Protein AF-A0A427ATK9-F1 (afdb_monomer_lite)

Foldseek 3Di:
DDAAWDWDDWDADPPPRDIDTDIDHDPDCVVQVPDPDNDQDADDPPDDCPPPRNDVLVVLVVVLRNADAQGKDKDKDFPVSVVVSVVNCVVSVWAWDDWDDDPRIIITMIGRHPPDPDPPPPPD

pLDDT: mean 81.46, std 12.15, range [44.0, 95.12]

Structure (mmCIF, N/CA/C/O backbone):
data_AF-A0A427ATK9-F1
#
_entry.id   AF-A0A427ATK9-F1
#
loop_
_atom_site.group_PDB
_atom_site.id
_atom_site.type_symbol
_atom_site.label_atom_id
_atom_site.label_alt_id
_atom_site.label_comp_id
_atom_site.label_asym_id
_atom_site.label_entity_id
_atom_site.label_seq_id
_atom_site.pdbx_PDB_ins_code
_atom_site.Cartn_x
_atom_site.Cartn_y
_atom_site.Cartn_z
_atom_site.occupancy
_atom_site.B_iso_or_equiv
_atom_site.auth_seq_id
_atom_site.auth_comp_id
_atom_site.auth_asym_id
_atom_site.auth_atom_id
_atom_site.pdbx_PDB_model_num
ATOM 1 N N . MET A 1 1 ? 12.549 -10.064 1.767 1.00 54.78 1 MET A N 1
ATOM 2 C CA . MET A 1 1 ? 11.496 -9.475 0.915 1.00 54.78 1 MET A CA 1
ATOM 3 C C . MET A 1 1 ? 12.167 -8.966 -0.353 1.00 54.78 1 MET A C 1
ATOM 5 O O . MET A 1 1 ? 12.980 -8.064 -0.237 1.00 54.78 1 MET A O 1
ATOM 9 N N . SER A 1 2 ? 11.930 -9.553 -1.529 1.00 66.06 2 SER A N 1
ATOM 10 C CA . SER A 1 2 ? 12.421 -8.977 -2.793 1.00 66.06 2 SER A CA 1
ATOM 11 C C . SER A 1 2 ? 11.274 -8.281 -3.516 1.00 66.06 2 SER A C 1
ATOM 13 O O . SER A 1 2 ? 10.151 -8.786 -3.611 1.00 66.06 2 SER A O 1
ATOM 15 N N . MET A 1 3 ? 11.533 -7.064 -3.966 1.00 71.19 3 MET A N 1
ATOM 16 C CA . MET A 1 3 ? 10.553 -6.241 -4.658 1.00 71.19 3 MET A CA 1
ATOM 17 C C . MET A 1 3 ? 10.572 -6.589 -6.148 1.00 71.19 3 MET A C 1
ATOM 19 O O . MET A 1 3 ? 11.647 -6.654 -6.735 1.00 71.19 3 MET A O 1
ATOM 23 N N . CYS A 1 4 ? 9.405 -6.836 -6.748 1.00 81.12 4 CYS A N 1
ATOM 24 C CA . CYS A 1 4 ? 9.309 -7.111 -8.180 1.00 81.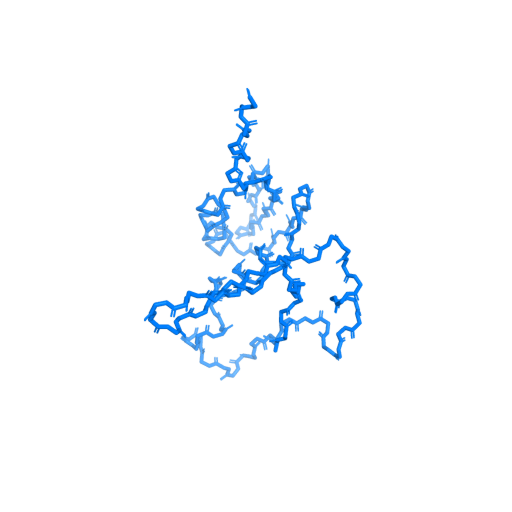12 4 CYS A CA 1
ATOM 25 C C . CYS A 1 4 ? 9.347 -5.792 -8.954 1.00 81.12 4 CYS A C 1
ATOM 27 O O . CYS A 1 4 ? 8.440 -4.966 -8.813 1.00 81.12 4 CYS A O 1
ATOM 29 N N . TRP A 1 5 ? 10.384 -5.616 -9.766 1.00 85.69 5 TRP A N 1
ATOM 30 C CA . TRP A 1 5 ? 10.602 -4.439 -10.597 1.00 85.69 5 TRP A CA 1
ATOM 31 C C . TRP A 1 5 ? 11.110 -4.854 -11.972 1.00 85.69 5 TRP A C 1
ATOM 33 O O . TRP A 1 5 ? 12.017 -5.676 -12.068 1.00 85.69 5 TRP A O 1
ATOM 43 N N . ASP A 1 6 ? 10.575 -4.221 -13.008 1.00 87.06 6 ASP A N 1
ATOM 44 C CA . ASP A 1 6 ? 11.121 -4.266 -14.356 1.00 87.06 6 ASP A CA 1
ATOM 45 C C . ASP A 1 6 ? 12.062 -3.075 -14.541 1.00 87.06 6 ASP A C 1
ATOM 47 O O . ASP A 1 6 ? 11.691 -1.928 -14.256 1.00 87.06 6 ASP A O 1
ATOM 51 N N . LEU A 1 7 ? 13.267 -3.324 -15.051 1.00 90.19 7 LEU A N 1
ATOM 52 C CA . LEU A 1 7 ? 14.152 -2.257 -15.504 1.00 90.19 7 LEU A CA 1
ATOM 53 C C . LEU A 1 7 ? 13.568 -1.633 -16.776 1.00 90.19 7 LEU A C 1
ATOM 55 O O . LEU A 1 7 ? 13.378 -2.313 -17.781 1.00 90.19 7 LEU A O 1
ATOM 59 N N . VAL A 1 8 ? 13.289 -0.334 -16.732 1.00 92.31 8 VAL A N 1
ATOM 60 C CA . VAL A 1 8 ? 12.744 0.424 -17.867 1.00 92.31 8 VAL A CA 1
ATOM 61 C C . VAL A 1 8 ? 13.866 1.014 -18.703 1.00 92.31 8 VAL A C 1
ATOM 63 O O . VAL A 1 8 ? 13.855 0.907 -19.924 1.00 92.31 8 VAL A O 1
ATOM 66 N N . ALA A 1 9 ? 14.822 1.668 -18.050 1.00 91.44 9 ALA A N 1
ATOM 67 C CA . ALA A 1 9 ? 15.933 2.317 -18.725 1.00 91.44 9 ALA A CA 1
ATOM 68 C C . ALA A 1 9 ? 17.090 2.544 -17.759 1.00 91.44 9 ALA A C 1
ATOM 70 O O . ALA A 1 9 ? 16.882 2.776 -16.570 1.00 91.44 9 ALA A O 1
ATOM 71 N N . VAL A 1 10 ? 18.303 2.571 -18.296 1.00 92.25 10 VAL A N 1
ATOM 72 C CA . VAL A 1 10 ? 19.476 3.112 -17.610 1.00 92.25 10 VAL A CA 1
ATOM 73 C C . VAL A 1 10 ? 19.966 4.289 -18.436 1.00 92.25 10 VAL A C 1
ATOM 75 O O . VAL A 1 10 ? 20.321 4.128 -19.602 1.00 92.25 10 VAL A O 1
ATOM 78 N N . LYS A 1 11 ? 19.954 5.486 -17.854 1.00 91.50 11 LYS A N 1
ATOM 79 C CA . LYS A 1 11 ? 20.506 6.693 -18.467 1.00 91.50 11 LYS A CA 1
ATOM 80 C C . LYS A 1 11 ? 21.830 7.007 -17.803 1.00 91.50 11 LYS A C 1
ATOM 82 O O . LYS A 1 11 ? 21.886 7.129 -16.586 1.00 91.50 11 LYS A O 1
ATOM 87 N N . LYS A 1 12 ? 22.885 7.144 -18.599 1.00 91.88 12 LYS A N 1
ATOM 88 C CA . LYS A 1 12 ? 24.212 7.523 -18.119 1.00 91.88 12 LYS A CA 1
ATOM 89 C C . LYS A 1 12 ? 24.557 8.909 -18.638 1.00 91.88 12 LYS A C 1
ATOM 91 O O . LYS A 1 12 ? 24.533 9.137 -19.847 1.00 91.88 12 LYS A O 1
ATOM 96 N N . ASP A 1 13 ? 24.868 9.809 -17.722 1.00 88.38 13 ASP A N 1
ATOM 97 C CA . ASP A 1 13 ? 25.422 11.115 -18.024 1.00 88.38 13 ASP A CA 1
ATOM 98 C C . ASP A 1 13 ? 26.905 10.953 -18.392 1.00 88.38 13 ASP A C 1
ATOM 100 O O . ASP A 1 13 ? 27.691 10.291 -17.705 1.00 88.38 13 ASP A O 1
ATOM 104 N N . LYS A 1 14 ? 27.270 11.507 -19.549 1.00 82.94 14 LYS A N 1
ATOM 105 C CA . LYS A 1 14 ? 28.610 11.392 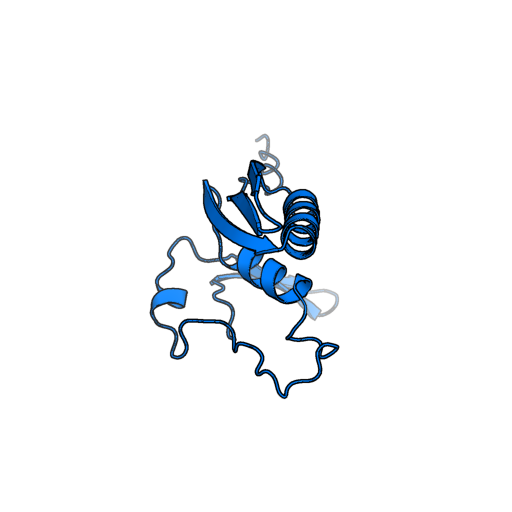-20.128 1.00 82.94 14 LYS A CA 1
ATOM 106 C C . LYS A 1 14 ? 29.599 12.385 -19.513 1.00 82.94 14 LYS A C 1
ATOM 108 O O . LYS A 1 14 ? 30.796 12.149 -19.635 1.00 82.94 14 LYS A O 1
ATOM 113 N N . LEU A 1 15 ? 29.130 13.464 -18.876 1.00 85.88 15 LEU A N 1
ATOM 114 C CA . LEU A 1 15 ? 30.000 14.519 -18.343 1.00 85.88 15 LEU A CA 1
ATOM 115 C C . LEU A 1 15 ? 30.545 14.196 -16.947 1.00 85.88 15 LEU A C 1
ATOM 117 O O . LEU A 1 15 ? 31.703 14.471 -16.657 1.00 85.88 15 LEU A O 1
ATOM 121 N N . ASN A 1 16 ? 29.717 13.615 -16.081 1.00 86.88 16 ASN A N 1
ATOM 122 C CA . ASN A 1 16 ? 30.038 13.373 -14.667 1.00 86.88 16 ASN A CA 1
ATOM 123 C C . ASN A 1 16 ? 30.049 11.877 -14.297 1.00 86.88 16 ASN A C 1
ATOM 125 O O . ASN A 1 16 ? 30.237 11.532 -13.134 1.00 86.88 16 ASN A O 1
ATOM 129 N N . SER A 1 17 ? 29.854 10.981 -15.274 1.00 82.44 17 SER A N 1
ATOM 130 C CA . SER A 1 17 ? 29.767 9.525 -15.080 1.00 82.44 17 SER A CA 1
ATOM 131 C C . SER A 1 17 ? 28.637 9.047 -14.156 1.00 82.44 17 SER A C 1
ATOM 133 O O . SER A 1 17 ? 28.637 7.881 -13.752 1.00 82.44 17 SER A O 1
ATOM 135 N N . VAL A 1 18 ? 27.648 9.893 -13.855 1.00 90.06 18 VAL A N 1
ATOM 136 C CA . VAL A 1 18 ? 26.470 9.521 -13.061 1.00 90.06 18 VAL A CA 1
ATOM 137 C C . VAL A 1 18 ? 25.505 8.701 -13.919 1.00 90.06 18 VAL A C 1
ATOM 139 O O . VAL A 1 18 ? 25.285 9.001 -15.090 1.00 90.06 18 VAL A O 1
ATOM 142 N N . ALA A 1 19 ? 24.904 7.653 -13.350 1.00 88.75 19 ALA A N 1
ATOM 143 C CA . ALA A 1 19 ? 23.876 6.858 -14.016 1.00 88.75 19 ALA A CA 1
ATOM 144 C C . ALA A 1 19 ? 22.592 6.796 -13.183 1.00 88.75 19 ALA A C 1
ATOM 146 O O . ALA A 1 19 ? 22.635 6.586 -11.974 1.00 88.75 19 ALA A O 1
ATOM 147 N N . ALA A 1 20 ? 21.450 6.939 -13.850 1.00 92.31 20 ALA A N 1
ATOM 148 C CA . ALA A 1 20 ? 20.121 6.759 -13.290 1.00 92.31 20 ALA A CA 1
ATOM 149 C C . ALA A 1 20 ? 19.472 5.513 -13.899 1.00 92.31 20 ALA A C 1
ATOM 151 O O . ALA A 1 20 ? 19.410 5.374 -15.122 1.00 92.31 20 ALA A O 1
ATOM 152 N N . ALA A 1 21 ? 18.965 4.620 -13.054 1.00 93.31 21 ALA A N 1
ATOM 153 C CA . ALA A 1 21 ? 18.158 3.483 -13.472 1.00 93.31 21 ALA A CA 1
ATOM 154 C C . ALA A 1 21 ? 16.691 3.743 -13.119 1.00 93.31 21 ALA A C 1
ATOM 156 O O . ALA A 1 21 ? 16.360 4.073 -11.981 1.00 93.31 21 ALA A O 1
ATOM 157 N N . PHE A 1 22 ? 15.817 3.596 -14.107 1.00 90.88 22 PHE A N 1
ATOM 158 C CA . PHE A 1 22 ? 14.379 3.752 -13.967 1.00 90.88 22 PHE A CA 1
ATOM 159 C C . PHE A 1 22 ? 13.754 2.372 -13.885 1.00 90.88 22 PHE A C 1
ATOM 161 O O . PHE A 1 22 ? 13.932 1.553 -14.786 1.00 90.88 22 PHE A O 1
ATOM 168 N N . TYR A 1 23 ? 13.000 2.132 -12.823 1.00 88.56 23 TYR A N 1
ATOM 169 C CA . TYR A 1 23 ? 12.293 0.881 -12.603 1.00 88.56 23 TYR A CA 1
ATOM 170 C C . TYR A 1 23 ? 10.793 1.131 -12.626 1.00 88.56 23 TYR A C 1
ATOM 172 O O . TYR A 1 23 ? 10.318 2.179 -12.185 1.00 88.56 23 TYR A O 1
ATOM 180 N N . ARG A 1 24 ? 10.034 0.155 -13.116 1.00 84.81 24 ARG A N 1
ATOM 181 C CA . ARG A 1 24 ? 8.575 0.148 -13.002 1.00 84.81 24 ARG A CA 1
ATOM 182 C C . ARG A 1 24 ? 8.119 -1.144 -12.364 1.00 84.81 24 ARG A C 1
ATOM 184 O O . ARG A 1 24 ? 8.726 -2.192 -12.548 1.00 84.81 24 ARG A O 1
ATOM 191 N N . LYS A 1 25 ? 7.028 -1.079 -11.616 1.00 80.19 25 LYS A N 1
ATOM 192 C CA . LYS A 1 25 ? 6.348 -2.288 -11.157 1.00 80.19 25 LYS A CA 1
ATOM 193 C C . LYS A 1 25 ? 5.830 -3.021 -12.413 1.00 80.19 25 LYS A C 1
ATOM 195 O O . LYS A 1 25 ? 5.330 -2.316 -13.300 1.00 80.19 25 LYS A O 1
ATOM 200 N N . PRO A 1 26 ? 5.905 -4.364 -12.491 1.00 82.50 26 PRO A N 1
ATOM 201 C CA . PRO A 1 26 ? 5.316 -5.128 -13.599 1.00 82.50 26 PRO A CA 1
ATOM 202 C C . PRO A 1 26 ? 3.830 -4.799 -13.773 1.00 82.50 26 PRO A C 1
ATOM 204 O O . PRO A 1 26 ? 3.270 -4.130 -12.921 1.00 82.50 26 PRO A O 1
ATOM 207 N N . ILE A 1 27 ? 3.149 -5.239 -14.827 1.00 77.44 27 ILE A N 1
ATOM 208 C CA . ILE A 1 27 ? 1.669 -5.156 -14.873 1.00 77.44 27 ILE A CA 1
ATOM 209 C C . ILE A 1 27 ? 1.019 -6.410 -14.278 1.00 77.44 27 ILE A C 1
ATOM 211 O O . ILE A 1 27 ? 0.007 -6.311 -13.586 1.00 77.44 27 ILE A O 1
ATOM 215 N N . SER A 1 28 ? 1.688 -7.556 -14.410 1.00 82.69 28 SER A N 1
ATOM 216 C CA . SER A 1 28 ? 1.280 -8.859 -13.871 1.00 82.69 28 SER A CA 1
ATOM 217 C C . SER A 1 28 ? 1.746 -9.085 -12.424 1.00 82.69 28 SER A C 1
ATOM 219 O O . SER A 1 28 ? 2.759 -8.525 -11.991 1.00 82.69 28 SER A O 1
ATOM 221 N N . ASN A 1 29 ? 1.009 -9.909 -11.676 1.00 79.00 29 ASN A N 1
ATOM 222 C CA . ASN A 1 29 ? 1.374 -10.355 -10.325 1.00 79.00 29 ASN A CA 1
ATOM 223 C C . ASN A 1 29 ? 2.249 -11.619 -10.297 1.00 79.00 29 ASN A C 1
ATOM 225 O O . ASN A 1 29 ? 2.730 -11.977 -9.230 1.00 79.00 29 ASN A O 1
ATOM 229 N N . GLU A 1 30 ? 2.573 -12.210 -11.447 1.00 85.75 30 GLU A N 1
ATOM 230 C CA . GLU A 1 30 ? 3.315 -13.478 -11.560 1.00 85.75 30 GLU A CA 1
ATOM 231 C C . GLU A 1 30 ? 4.605 -13.546 -10.713 1.00 85.75 30 GLU A C 1
ATOM 233 O O . GLU A 1 30 ? 4.889 -14.545 -10.055 1.00 85.75 30 GLU A O 1
ATOM 238 N N . CYS A 1 31 ? 5.392 -12.465 -10.665 1.00 84.12 31 CYS A N 1
ATOM 239 C CA . CYS A 1 31 ? 6.607 -12.413 -9.839 1.00 84.12 31 CYS A CA 1
ATOM 240 C C . CYS A 1 31 ? 6.315 -12.502 -8.327 1.00 84.12 31 CYS A C 1
ATOM 242 O O . CYS A 1 31 ? 7.123 -13.035 -7.564 1.00 84.12 31 CYS A O 1
ATOM 244 N N . TYR A 1 32 ? 5.176 -11.971 -7.880 1.00 79.19 32 TYR A N 1
ATOM 245 C CA . TYR A 1 32 ? 4.726 -12.085 -6.494 1.00 79.19 32 TYR A CA 1
ATOM 246 C C . TYR A 1 32 ? 4.174 -13.485 -6.204 1.00 79.19 32 TYR A C 1
ATOM 248 O O . TYR A 1 32 ? 4.473 -14.029 -5.139 1.00 79.19 32 TYR A O 1
ATOM 256 N N . ASP A 1 33 ? 3.453 -14.076 -7.159 1.00 82.50 33 ASP A N 1
ATOM 257 C CA . ASP A 1 33 ? 2.867 -15.416 -7.041 1.00 82.50 33 ASP A CA 1
ATOM 258 C C . ASP A 1 33 ? 3.951 -16.497 -6.905 1.00 82.50 33 ASP A C 1
ATOM 260 O O . ASP A 1 33 ? 3.801 -17.439 -6.136 1.00 82.50 33 ASP A O 1
ATOM 264 N N . ASN A 1 34 ? 5.100 -16.310 -7.560 1.00 84.88 34 ASN A N 1
ATOM 265 C CA . ASN A 1 34 ? 6.223 -17.255 -7.548 1.00 84.88 34 ASN A CA 1
ATOM 266 C C . ASN A 1 34 ? 7.216 -17.068 -6.380 1.00 84.88 34 ASN A C 1
ATOM 268 O O . ASN A 1 34 ? 8.336 -17.593 -6.401 1.00 84.88 34 ASN A O 1
ATOM 272 N N . ARG A 1 35 ? 6.869 -16.296 -5.344 1.00 81.06 35 ARG A N 1
ATOM 273 C CA . ARG A 1 35 ? 7.774 -16.071 -4.205 1.00 81.06 35 ARG A CA 1
ATOM 274 C C . ARG A 1 35 ? 7.903 -17.306 -3.322 1.00 81.06 35 ARG A C 1
ATOM 276 O O . ARG A 1 35 ? 6.918 -17.877 -2.890 1.00 81.06 35 ARG A O 1
ATOM 283 N N . LYS A 1 36 ? 9.134 -17.594 -2.879 1.00 81.88 36 LYS A N 1
ATOM 284 C CA . LYS A 1 36 ? 9.405 -18.640 -1.869 1.00 81.88 36 LYS A CA 1
ATOM 285 C C . LYS A 1 36 ? 8.722 -18.394 -0.513 1.00 81.88 36 LYS A C 1
ATOM 287 O O . LYS A 1 36 ? 8.559 -19.328 0.260 1.00 81.88 36 LYS A O 1
ATOM 292 N N . ARG A 1 37 ? 8.390 -17.140 -0.186 1.00 74.00 37 ARG A N 1
ATOM 293 C CA . ARG A 1 37 ? 7.599 -16.766 0.998 1.00 74.00 37 ARG A CA 1
ATOM 294 C C . ARG A 1 37 ? 6.430 -15.898 0.547 1.00 74.00 37 ARG A C 1
ATOM 296 O O . ARG A 1 37 ? 6.660 -14.826 -0.014 1.00 74.00 37 ARG A O 1
ATOM 303 N N . HIS A 1 38 ? 5.210 -16.343 0.827 1.00 66.62 38 HIS A N 1
ATOM 304 C CA . HIS A 1 38 ? 3.974 -15.722 0.337 1.00 66.62 38 HIS A CA 1
ATOM 305 C C . HIS A 1 38 ? 3.429 -14.587 1.224 1.00 66.62 38 HIS A C 1
ATOM 307 O O . HIS A 1 38 ? 2.279 -14.193 1.079 1.00 66.62 38 HIS A O 1
ATOM 313 N N . GLY A 1 39 ? 4.243 -14.001 2.104 1.00 64.50 39 GLY A N 1
ATOM 314 C CA . GLY A 1 39 ? 3.808 -12.890 2.950 1.00 64.50 39 GLY A CA 1
ATOM 315 C C . GLY A 1 39 ? 4.953 -12.216 3.707 1.00 64.50 39 GLY A C 1
ATOM 316 O O . GLY A 1 39 ? 6.082 -12.727 3.697 1.00 64.50 39 GLY A O 1
ATOM 317 N N . PRO A 1 40 ? 4.686 -11.058 4.334 1.00 66.00 40 PRO A N 1
ATOM 318 C CA . PRO A 1 40 ? 5.602 -10.450 5.290 1.00 66.00 40 PRO A CA 1
ATOM 319 C C . PRO A 1 40 ? 5.871 -11.416 6.456 1.00 66.00 40 PRO A C 1
ATOM 321 O O . PRO A 1 40 ? 4.969 -12.162 6.839 1.00 66.00 40 PRO A O 1
ATOM 324 N N . PRO A 1 41 ? 7.085 -11.439 7.033 1.00 72.31 41 PRO A N 1
ATOM 325 C CA . PRO A 1 41 ? 7.276 -12.070 8.332 1.00 72.31 41 PRO A CA 1
ATOM 326 C C . PRO A 1 41 ? 6.402 -11.342 9.362 1.00 72.31 41 PRO A C 1
ATOM 328 O O . PRO A 1 41 ? 6.520 -10.128 9.512 1.00 72.31 41 PRO A O 1
ATOM 331 N N . MET A 1 42 ? 5.514 -12.084 10.021 1.00 72.31 42 MET A N 1
ATOM 332 C CA . MET A 1 42 ? 4.677 -11.565 11.104 1.00 72.31 42 MET A CA 1
ATOM 333 C C . MET A 1 42 ? 5.491 -11.493 12.392 1.00 72.31 42 MET A C 1
ATOM 335 O O . MET A 1 42 ? 6.360 -12.342 12.613 1.00 72.31 42 MET A O 1
ATOM 339 N N . CYS A 1 43 ? 5.199 -10.494 13.219 1.00 76.81 43 CYS A N 1
ATOM 340 C CA . CYS A 1 43 ? 5.781 -10.390 14.550 1.00 76.81 43 CYS A CA 1
ATOM 341 C C . CYS A 1 43 ? 5.246 -11.487 15.453 1.00 76.81 43 CYS A C 1
ATOM 343 O O . CYS A 1 43 ? 4.075 -11.861 15.370 1.00 76.81 43 CYS A O 1
ATOM 345 N N . LYS A 1 44 ? 6.130 -12.020 16.283 1.00 80.69 44 LYS A N 1
ATOM 346 C CA . LYS A 1 44 ? 5.793 -12.900 17.390 1.00 80.69 44 LYS A CA 1
ATOM 347 C C . LYS A 1 44 ? 5.481 -12.055 18.614 1.00 80.69 44 LYS A C 1
ATOM 349 O O . LYS A 1 44 ? 5.965 -10.934 18.742 1.00 80.69 44 LYS A O 1
ATOM 354 N N . ASP A 1 45 ? 4.780 -12.657 19.562 1.00 79.06 45 ASP A N 1
ATOM 355 C CA . ASP A 1 45 ? 4.472 -12.033 20.855 1.00 79.06 45 ASP A CA 1
ATOM 356 C C . ASP A 1 45 ? 5.734 -11.716 21.684 1.00 79.06 45 ASP A C 1
ATOM 358 O O . ASP A 1 45 ? 5.702 -10.930 22.626 1.00 79.06 45 ASP A O 1
ATOM 362 N N . GLU A 1 46 ? 6.855 -12.343 21.327 1.00 83.56 46 GLU A N 1
ATOM 363 C CA . GLU A 1 46 ? 8.175 -12.182 21.943 1.00 83.56 46 GLU A CA 1
ATOM 364 C C . GLU A 1 46 ? 8.969 -11.007 21.355 1.00 83.56 46 GLU A C 1
ATOM 366 O O . GLU A 1 46 ? 9.954 -10.566 21.952 1.00 83.56 46 GLU A O 1
ATOM 371 N N . ASP A 1 47 ? 8.595 -10.546 20.159 1.00 78.00 47 ASP A N 1
ATOM 372 C CA . ASP A 1 47 ? 9.335 -9.511 19.454 1.00 78.00 47 ASP A CA 1
ATOM 373 C C . ASP A 1 47 ? 9.070 -8.143 20.091 1.00 78.00 47 ASP A C 1
ATOM 375 O O . ASP A 1 47 ? 7.953 -7.833 20.498 1.00 78.00 47 ASP A O 1
ATOM 379 N N . ASP A 1 48 ? 10.109 -7.306 20.173 1.00 79.94 48 ASP A N 1
ATOM 380 C CA . ASP A 1 48 ? 9.984 -5.944 20.698 1.00 79.94 48 ASP A CA 1
ATOM 381 C C . ASP A 1 48 ? 8.894 -5.181 19.915 1.00 79.94 48 ASP A C 1
ATOM 383 O O . ASP A 1 48 ? 9.061 -4.965 18.708 1.00 79.94 48 ASP A O 1
ATOM 387 N N . PRO A 1 49 ? 7.810 -4.712 20.566 1.00 72.25 49 PRO A N 1
ATOM 388 C CA . PRO A 1 49 ? 6.752 -3.948 19.903 1.00 72.25 49 PRO A CA 1
ATOM 389 C C . PRO A 1 49 ? 7.266 -2.675 19.216 1.00 72.25 49 PRO A C 1
ATOM 391 O O . PRO A 1 49 ? 6.657 -2.171 18.272 1.00 72.25 49 PRO A O 1
ATOM 394 N N . ASN A 1 50 ? 8.415 -2.150 19.656 1.00 71.44 50 ASN A N 1
ATOM 395 C CA . ASN A 1 50 ? 9.061 -0.989 19.053 1.00 71.44 50 ASN A CA 1
ATOM 396 C C . ASN A 1 50 ? 10.011 -1.333 17.902 1.00 71.44 50 ASN A C 1
ATOM 398 O O . ASN A 1 50 ? 10.537 -0.411 17.258 1.00 71.44 50 ASN A O 1
ATOM 402 N N . ALA A 1 51 ? 10.208 -2.616 17.596 1.00 74.12 51 ALA A N 1
ATOM 403 C CA . ALA A 1 51 ? 11.032 -3.045 16.485 1.00 74.12 51 ALA A CA 1
ATOM 404 C C . ALA A 1 51 ? 10.478 -2.498 15.166 1.00 74.12 51 ALA A C 1
ATOM 406 O O . ALA A 1 51 ? 9.275 -2.496 14.899 1.00 74.12 51 ALA A O 1
ATOM 407 N N . ALA A 1 52 ? 11.380 -2.037 14.299 1.00 62.16 52 ALA A N 1
ATOM 408 C CA . ALA A 1 52 ? 11.017 -1.329 13.074 1.00 62.16 52 ALA A CA 1
ATOM 409 C C . ALA A 1 52 ? 10.154 -2.143 12.093 1.00 62.16 52 ALA A C 1
ATOM 411 O O . ALA A 1 52 ? 9.604 -1.557 11.176 1.00 62.16 52 ALA A O 1
ATOM 412 N N . TRP A 1 53 ? 10.036 -3.461 12.255 1.00 63.81 53 TRP A N 1
ATOM 413 C CA . TRP A 1 53 ? 9.265 -4.353 11.388 1.00 63.81 53 TRP A CA 1
ATOM 414 C C . TRP A 1 53 ? 7.871 -4.700 11.940 1.00 63.81 53 TRP A C 1
ATOM 416 O O . TRP A 1 53 ? 7.038 -5.174 11.174 1.00 63.81 53 TRP A O 1
ATOM 426 N N . CYS A 1 54 ? 7.597 -4.391 13.215 1.00 71.88 54 CYS A N 1
ATOM 427 C CA . CYS A 1 54 ? 6.309 -4.622 13.886 1.00 71.88 54 CYS A CA 1
ATOM 428 C C . CYS A 1 54 ? 5.390 -3.402 13.904 1.00 71.88 54 CYS A C 1
ATOM 430 O O . CYS A 1 54 ? 4.356 -3.401 14.563 1.00 71.88 54 CYS A O 1
ATOM 432 N N . LYS A 1 55 ? 5.760 -2.349 13.173 1.00 80.06 55 LYS A N 1
ATOM 433 C CA . LYS A 1 55 ? 4.977 -1.116 13.086 1.00 80.06 55 LYS A CA 1
ATOM 434 C C . LYS A 1 55 ? 4.017 -1.177 11.907 1.00 80.06 55 LYS A C 1
ATOM 436 O O . LYS A 1 55 ? 4.321 -1.762 10.868 1.00 80.06 55 LYS A O 1
ATOM 441 N N . ILE A 1 56 ? 2.883 -0.498 12.025 1.00 84.88 56 ILE A N 1
ATOM 442 C CA . ILE A 1 56 ? 1.872 -0.501 10.967 1.00 84.88 56 ILE A CA 1
ATOM 443 C C . ILE A 1 56 ? 2.318 0.263 9.717 1.00 84.88 56 ILE A C 1
ATOM 445 O O . ILE A 1 56 ? 1.994 -0.121 8.597 1.00 84.88 56 ILE A O 1
ATOM 449 N N . LEU A 1 57 ? 3.150 1.293 9.884 1.00 86.19 57 LEU A N 1
ATOM 450 C CA . LEU A 1 57 ? 3.700 2.081 8.783 1.00 86.19 57 LEU A CA 1
ATOM 451 C C . LEU A 1 57 ? 4.447 1.232 7.726 1.00 86.19 57 LEU A C 1
ATOM 453 O O . LEU A 1 57 ? 4.079 1.302 6.554 1.00 86.19 57 LEU A O 1
ATOM 457 N N . PRO A 1 58 ? 5.469 0.422 8.070 1.00 82.81 58 PRO A N 1
ATOM 458 C CA . PRO A 1 58 ? 6.160 -0.428 7.096 1.00 82.81 58 PRO A CA 1
ATOM 459 C C . PRO A 1 58 ? 5.260 -1.516 6.498 1.00 82.81 58 PRO A C 1
ATOM 461 O O . PRO A 1 58 ? 5.444 -1.867 5.332 1.00 82.81 58 PRO A O 1
ATOM 464 N N . LEU A 1 59 ? 4.265 -2.014 7.242 1.00 84.25 59 LEU A N 1
ATOM 465 C CA . LEU A 1 59 ? 3.256 -2.924 6.696 1.00 84.25 59 LEU A CA 1
ATOM 466 C C . LEU A 1 59 ? 2.434 -2.233 5.599 1.00 84.25 59 LEU A C 1
ATOM 468 O O . LEU A 1 59 ? 2.354 -2.741 4.481 1.00 84.25 59 LEU A O 1
ATOM 472 N N . ILE A 1 60 ? 1.872 -1.056 5.889 1.00 89.38 60 ILE A N 1
ATOM 473 C CA . ILE A 1 60 ? 1.084 -0.278 4.926 1.00 89.38 60 ILE A CA 1
ATOM 474 C C . ILE A 1 60 ? 1.939 0.160 3.733 1.00 89.38 60 ILE A C 1
ATOM 476 O O . ILE A 1 60 ? 1.454 0.120 2.606 1.00 89.38 60 ILE A O 1
ATOM 480 N N . ALA A 1 61 ? 3.219 0.481 3.931 1.00 86.31 61 ALA A N 1
ATOM 481 C CA . ALA A 1 61 ? 4.140 0.769 2.831 1.00 86.31 61 ALA A CA 1
ATOM 482 C C . ALA A 1 61 ? 4.320 -0.437 1.891 1.00 86.31 61 ALA A C 1
ATOM 484 O O . ALA A 1 61 ? 4.319 -0.282 0.669 1.00 86.31 61 ALA A O 1
ATOM 485 N N . GLU A 1 62 ? 4.428 -1.656 2.426 1.00 84.25 62 GLU A N 1
ATOM 486 C CA . GLU A 1 62 ? 4.485 -2.860 1.593 1.00 84.25 62 GLU A CA 1
ATOM 487 C C . GLU A 1 62 ? 3.149 -3.145 0.895 1.00 84.25 62 GLU A C 1
ATOM 489 O O . GLU A 1 62 ? 3.152 -3.531 -0.277 1.00 84.25 62 GLU A O 1
ATOM 494 N N . VAL A 1 63 ? 2.014 -2.908 1.560 1.00 88.56 63 VAL A N 1
ATOM 495 C CA . VAL A 1 63 ? 0.678 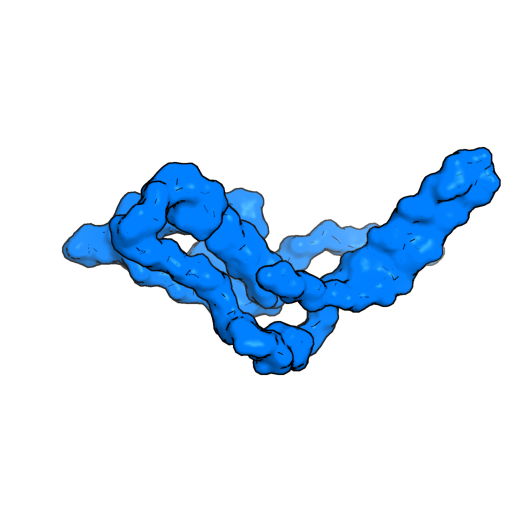-3.013 0.948 1.00 88.56 63 VAL A CA 1
ATOM 496 C C . VAL A 1 63 ? 0.531 -2.019 -0.205 1.00 88.56 63 VAL A C 1
ATOM 498 O O . VAL A 1 63 ? 0.174 -2.429 -1.311 1.00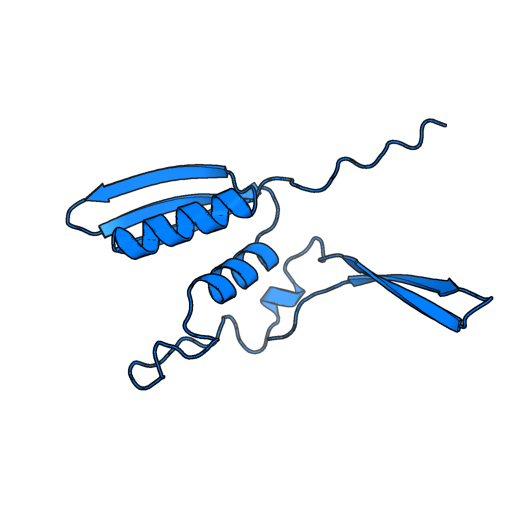 88.56 63 VAL A O 1
ATOM 501 N N . ASP A 1 64 ? 0.890 -0.751 0.004 1.00 88.12 64 ASP A N 1
ATOM 502 C CA . ASP A 1 64 ? 0.935 0.300 -1.021 1.00 88.12 64 ASP A CA 1
ATOM 503 C C . ASP A 1 64 ? 1.716 -0.132 -2.251 1.00 88.12 64 ASP A C 1
ATOM 505 O O . ASP A 1 64 ? 1.276 -0.034 -3.401 1.00 88.12 64 ASP A O 1
ATOM 509 N N . ARG A 1 65 ? 2.871 -0.721 -1.975 1.00 81.75 65 ARG A N 1
ATOM 510 C CA . ARG A 1 65 ? 3.779 -1.200 -2.989 1.00 81.75 65 ARG A CA 1
ATOM 511 C C . ARG A 1 65 ? 3.273 -2.444 -3.705 1.00 81.75 65 ARG A C 1
ATOM 513 O O . ARG A 1 65 ? 3.671 -2.651 -4.850 1.00 81.75 65 ARG A O 1
ATOM 520 N N . ILE A 1 66 ? 2.431 -3.282 -3.098 1.00 82.69 66 ILE A N 1
ATOM 521 C CA . ILE A 1 66 ? 1.906 -4.535 -3.678 1.00 82.69 66 ILE A CA 1
ATOM 522 C C . ILE A 1 66 ? 0.604 -4.309 -4.440 1.00 82.69 66 ILE A C 1
ATOM 524 O O . ILE A 1 66 ? 0.457 -4.831 -5.548 1.00 82.69 66 ILE A O 1
ATOM 528 N N . VAL A 1 67 ? -0.298 -3.479 -3.936 1.00 86.75 67 VAL A N 1
ATOM 529 C CA . VAL A 1 67 ? -1.606 -3.273 -4.560 1.00 86.75 67 VAL A CA 1
ATOM 530 C C . VAL A 1 67 ? -1.465 -2.397 -5.811 1.00 86.75 67 VAL A C 1
ATOM 532 O O . VAL A 1 67 ? -0.624 -1.501 -5.904 1.00 86.75 67 VAL A O 1
ATOM 535 N N . ARG A 1 68 ? -2.188 -2.764 -6.867 1.00 85.94 68 ARG A N 1
ATOM 536 C CA . ARG A 1 68 ? -2.266 -2.026 -8.138 1.00 85.94 68 ARG A CA 1
ATOM 537 C C . ARG A 1 68 ? -3.497 -1.118 -8.113 1.00 85.94 68 ARG A C 1
ATOM 539 O O . ARG A 1 68 ? -4.424 -1.453 -7.379 1.00 85.94 68 ARG A O 1
ATOM 546 N N . PRO A 1 69 ? -3.538 -0.042 -8.915 1.00 88.75 69 PRO A N 1
ATOM 547 C CA . PRO A 1 69 ? -4.756 0.746 -9.081 1.00 88.75 69 PRO A CA 1
ATOM 548 C C . PRO A 1 69 ? -6.001 -0.120 -9.339 1.00 88.75 69 PRO A C 1
ATOM 550 O O . PRO A 1 69 ? -5.916 -1.148 -10.015 1.00 88.75 69 PRO A O 1
ATOM 553 N N . GLY A 1 70 ? -7.125 0.242 -8.715 1.00 87.62 70 GLY A N 1
ATOM 554 C CA . GLY A 1 70 ? -8.384 -0.518 -8.703 1.00 87.62 70 GLY A CA 1
ATOM 555 C C . GLY A 1 70 ? -8.431 -1.690 -7.706 1.00 87.62 70 GLY A C 1
ATOM 556 O O . GLY A 1 70 ? -9.513 -2.163 -7.337 1.00 87.62 70 GLY A O 1
ATOM 557 N N . GLY A 1 71 ? -7.270 -2.152 -7.227 1.00 89.81 71 GLY A N 1
ATOM 558 C CA . GLY A 1 71 ? -7.160 -3.173 -6.189 1.00 89.81 71 GLY A CA 1
ATOM 559 C C . GLY A 1 71 ? -7.677 -2.676 -4.839 1.00 89.81 71 GLY A C 1
ATOM 560 O O . GLY A 1 71 ? -7.542 -1.497 -4.508 1.00 89.81 71 GLY A O 1
ATOM 561 N N . LYS A 1 72 ? -8.269 -3.579 -4.052 1.00 93.00 72 LYS A N 1
ATOM 562 C CA . LYS A 1 72 ? -8.906 -3.251 -2.769 1.00 93.00 72 LYS A CA 1
ATOM 563 C C . LYS A 1 72 ? -8.249 -3.994 -1.618 1.00 93.00 72 LYS A C 1
ATOM 565 O O . LYS A 1 72 ? -7.780 -5.117 -1.795 1.00 93.00 72 LYS A O 1
ATOM 570 N N . ILE A 1 73 ? -8.262 -3.374 -0.447 1.00 94.31 73 ILE A N 1
ATOM 571 C CA . ILE A 1 73 ? -7.883 -3.998 0.820 1.00 94.31 73 ILE A CA 1
ATOM 572 C C . ILE A 1 73 ? -9.021 -3.853 1.821 1.00 94.31 73 ILE A C 1
ATOM 574 O O . ILE A 1 73 ? -9.742 -2.853 1.808 1.00 94.31 73 ILE A O 1
ATOM 578 N N . ILE A 1 74 ? -9.158 -4.856 2.683 1.00 93.62 74 ILE A N 1
ATOM 579 C CA . ILE A 1 74 ? -10.066 -4.844 3.827 1.00 93.62 74 ILE A CA 1
ATOM 580 C C . ILE A 1 74 ? -9.205 -5.044 5.070 1.00 93.62 74 ILE A C 1
ATOM 582 O O . ILE A 1 74 ? -8.426 -5.994 5.129 1.00 93.62 74 ILE A O 1
ATOM 586 N N . VAL A 1 75 ? -9.338 -4.145 6.038 1.00 92.44 75 VAL A N 1
ATOM 587 C CA . VAL A 1 75 ? -8.643 -4.193 7.326 1.00 92.44 75 VAL A CA 1
ATOM 588 C C . VAL A 1 75 ? -9.698 -4.333 8.408 1.00 92.44 75 VAL A C 1
ATOM 590 O O . VAL A 1 75 ? -10.666 -3.577 8.415 1.00 92.44 75 VAL A O 1
ATOM 593 N N . ARG A 1 76 ? -9.532 -5.313 9.293 1.00 91.19 76 ARG A N 1
ATOM 594 C CA . ARG A 1 76 ? -10.376 -5.522 10.469 1.00 91.19 76 ARG A CA 1
ATOM 595 C C . ARG A 1 76 ? -9.465 -5.603 11.677 1.00 91.19 76 ARG A C 1
ATOM 597 O O . ARG A 1 76 ? -8.643 -6.512 11.730 1.00 91.19 76 ARG A O 1
ATOM 604 N N . ASP A 1 77 ? -9.611 -4.656 12.587 1.00 90.38 77 ASP A N 1
ATOM 605 C CA . ASP A 1 77 ? -8.774 -4.537 13.778 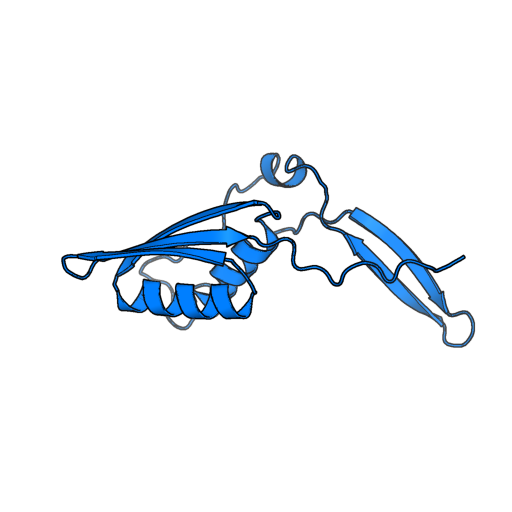1.00 90.38 77 ASP A CA 1
ATOM 606 C C . ASP A 1 77 ? -9.488 -3.688 14.835 1.00 90.38 77 ASP A C 1
ATOM 608 O O . ASP A 1 77 ? -10.636 -3.299 14.632 1.00 90.38 77 ASP A O 1
ATOM 612 N N . ASP A 1 78 ? -8.844 -3.361 15.946 1.00 89.31 78 ASP A N 1
ATOM 613 C CA . ASP A 1 78 ? -9.395 -2.420 16.911 1.00 89.31 78 ASP A CA 1
ATOM 614 C C . ASP A 1 78 ? -9.541 -0.994 16.328 1.00 89.31 78 ASP A C 1
ATOM 616 O O . ASP A 1 78 ? -8.914 -0.595 15.337 1.00 89.31 78 ASP A O 1
ATOM 620 N N . SER A 1 79 ? -10.419 -0.196 16.935 1.00 85.81 79 SER A N 1
ATOM 621 C CA . SER A 1 79 ? -10.724 1.163 16.460 1.00 85.81 79 SER A CA 1
ATOM 622 C C . SER A 1 79 ? -9.517 2.120 16.413 1.00 85.81 79 SER A C 1
ATOM 624 O O . SER A 1 79 ? -9.502 3.035 15.585 1.00 85.81 79 SER A O 1
ATOM 626 N N . VAL A 1 80 ? -8.501 1.921 17.261 1.00 87.19 80 VAL A N 1
ATOM 627 C CA . VAL A 1 80 ? -7.284 2.746 17.284 1.00 87.19 80 VAL A CA 1
ATOM 628 C C . VAL A 1 80 ? -6.418 2.394 16.079 1.00 87.19 80 VAL A C 1
ATOM 630 O O . VAL A 1 80 ? -6.084 3.277 15.285 1.00 87.19 80 VAL A O 1
ATOM 633 N N . THR A 1 81 ? -6.143 1.105 15.886 1.00 88.31 81 THR A N 1
ATOM 634 C CA . THR A 1 81 ? -5.333 0.601 14.770 1.00 88.31 81 THR A CA 1
ATOM 635 C C . THR A 1 81 ? -5.965 0.940 13.417 1.00 88.31 81 THR A C 1
ATOM 637 O O . THR A 1 81 ? -5.301 1.444 12.509 1.00 88.31 81 THR A O 1
ATOM 640 N N . THR A 1 82 ? -7.277 0.744 13.275 1.00 90.31 82 THR A N 1
ATOM 641 C CA . THR A 1 82 ? -7.999 1.064 12.031 1.00 90.31 82 THR A CA 1
ATOM 642 C C . THR A 1 82 ? -7.979 2.556 11.686 1.00 90.31 82 THR A C 1
ATOM 644 O O . THR A 1 82 ? -7.819 2.899 10.512 1.00 90.31 82 THR A O 1
ATOM 647 N N . SER A 1 83 ? -8.059 3.441 12.684 1.00 89.50 83 SER A N 1
ATOM 648 C CA . SER A 1 83 ? -7.946 4.895 12.486 1.00 89.50 83 SER A CA 1
ATOM 649 C C . SER A 1 83 ? -6.541 5.311 12.027 1.00 89.50 83 SER A C 1
ATOM 651 O O . SER A 1 83 ? -6.396 6.186 11.168 1.00 89.50 83 SER A O 1
ATOM 653 N N . GLU A 1 84 ? -5.494 4.667 12.556 1.00 92.25 84 GLU A N 1
ATOM 654 C CA . GLU A 1 84 ? -4.115 4.890 12.104 1.00 92.25 84 GLU A CA 1
ATOM 655 C C . GLU A 1 84 ? -3.934 4.455 10.643 1.00 92.25 84 GLU A C 1
ATOM 657 O O . GLU A 1 84 ? -3.418 5.219 9.821 1.00 92.25 84 GLU A O 1
ATOM 662 N N . VAL A 1 85 ? -4.431 3.267 10.285 1.00 93.25 85 VAL A N 1
ATOM 663 C CA . VAL A 1 85 ? -4.388 2.762 8.905 1.00 93.25 85 VAL A CA 1
ATOM 664 C C . VAL A 1 85 ? -5.129 3.686 7.943 1.00 93.25 85 VAL A C 1
ATOM 666 O O . VAL A 1 85 ? -4.620 3.979 6.860 1.00 93.25 85 VAL A O 1
ATOM 669 N N . GLU A 1 86 ? -6.306 4.179 8.324 1.00 93.75 86 GLU A N 1
ATOM 670 C CA . GLU A 1 86 ? -7.077 5.118 7.511 1.00 93.75 86 GLU A CA 1
ATOM 671 C C . GLU A 1 86 ? -6.271 6.389 7.197 1.00 93.75 86 GLU A C 1
ATOM 673 O O . GLU A 1 86 ? -6.203 6.811 6.038 1.00 93.75 86 GLU A O 1
ATOM 678 N N . SER A 1 87 ? -5.625 6.972 8.211 1.00 94.00 87 SER A N 1
ATOM 679 C CA . SER A 1 87 ? -4.772 8.157 8.062 1.00 94.00 87 SER A CA 1
ATOM 680 C C . SER A 1 87 ? -3.619 7.908 7.084 1.00 94.00 87 SER A C 1
ATOM 682 O O . SER A 1 87 ? -3.397 8.691 6.153 1.00 94.00 87 SER A O 1
ATOM 684 N N . LEU A 1 88 ? -2.933 6.769 7.230 1.00 94.56 88 LEU A N 1
ATOM 685 C CA . LEU A 1 88 ? -1.838 6.380 6.342 1.00 94.56 88 LEU A CA 1
ATOM 686 C C . LEU A 1 88 ? -2.311 6.197 4.897 1.00 94.56 88 LEU A C 1
ATOM 688 O O . LEU A 1 88 ? -1.707 6.748 3.978 1.00 94.56 88 LEU A O 1
ATOM 692 N N . LEU A 1 89 ? -3.412 5.482 4.675 1.00 94.06 89 LEU A N 1
ATOM 693 C CA . LEU A 1 89 ? -3.938 5.235 3.331 1.00 94.06 89 LEU A CA 1
ATOM 694 C C . LEU A 1 89 ? -4.395 6.528 2.643 1.00 94.06 89 LEU A C 1
ATOM 696 O O . LEU A 1 89 ? -4.110 6.722 1.460 1.00 94.06 89 LEU A O 1
ATOM 700 N N . LYS A 1 90 ? -5.017 7.455 3.382 1.00 92.50 90 LYS A N 1
ATOM 701 C CA . LYS A 1 90 ? -5.353 8.796 2.875 1.00 92.50 90 LYS A CA 1
ATOM 702 C C . LYS A 1 90 ? -4.107 9.585 2.470 1.00 92.50 90 LYS A C 1
ATOM 704 O O . LYS A 1 90 ? -4.099 10.202 1.403 1.00 92.50 90 LYS A O 1
ATOM 709 N N . SER A 1 91 ? -3.040 9.527 3.274 1.00 92.94 91 SER A N 1
ATOM 710 C CA . SER A 1 91 ? -1.758 10.175 2.945 1.00 92.94 91 SER A CA 1
ATOM 711 C C . SER A 1 91 ? -1.119 9.614 1.667 1.00 92.94 91 SER A C 1
ATOM 713 O O . SER A 1 91 ? -0.465 10.342 0.927 1.00 92.94 91 SER A O 1
ATOM 715 N N . LEU A 1 92 ? -1.385 8.339 1.368 1.00 91.88 92 LEU A N 1
ATOM 716 C CA . LEU A 1 92 ? -0.950 7.632 0.160 1.00 91.88 92 LEU A CA 1
ATOM 717 C C . LEU A 1 92 ? -1.944 7.762 -1.008 1.00 91.88 92 LEU A C 1
ATOM 719 O O . LEU A 1 92 ? -1.827 7.051 -2.010 1.00 91.88 92 LEU A O 1
ATOM 723 N N . HIS A 1 93 ? -2.931 8.652 -0.874 1.00 91.38 93 HIS A N 1
ATOM 724 C CA . HIS A 1 93 ? -3.969 8.945 -1.863 1.00 91.38 93 HIS A CA 1
ATOM 725 C C . HIS A 1 93 ? -4.829 7.742 -2.259 1.00 91.38 93 HIS A C 1
ATOM 727 O O . HIS A 1 93 ? -5.321 7.670 -3.384 1.00 91.38 93 HIS A O 1
ATOM 733 N N . TRP A 1 94 ? -5.028 6.789 -1.352 1.00 94.44 94 TRP A N 1
ATOM 734 C CA . TRP A 1 94 ? -6.040 5.753 -1.529 1.00 94.44 94 TRP A CA 1
ATOM 735 C C . TRP A 1 94 ? -7.440 6.319 -1.310 1.00 94.44 94 TRP A C 1
ATOM 737 O O . TRP A 1 94 ? -7.643 7.260 -0.542 1.00 94.44 94 TRP A O 1
ATOM 747 N N . GLU A 1 95 ? -8.420 5.697 -1.953 1.00 93.75 95 GLU A N 1
ATOM 748 C CA . GLU A 1 95 ? -9.827 5.997 -1.739 1.00 93.75 95 GLU A CA 1
ATOM 749 C C . GLU A 1 95 ? -10.370 5.105 -0.615 1.00 93.75 95 GLU A C 1
ATOM 751 O O . GLU A 1 95 ? -10.520 3.894 -0.778 1.00 93.75 95 GLU A O 1
ATOM 756 N N . VAL A 1 96 ? -10.659 5.690 0.545 1.00 92.81 96 VAL A N 1
ATOM 757 C CA . VAL A 1 96 ? -11.299 4.979 1.660 1.00 92.81 96 VAL A CA 1
ATOM 758 C C . VAL A 1 96 ? -12.810 4.985 1.441 1.00 92.81 96 VAL A C 1
ATOM 760 O O . VAL A 1 96 ? -13.415 6.052 1.391 1.00 92.81 96 VAL A O 1
ATOM 763 N N . ARG A 1 97 ? -13.420 3.801 1.301 1.00 81.69 97 ARG A N 1
ATOM 764 C CA . ARG A 1 97 ? -14.831 3.661 0.900 1.00 81.69 97 ARG A CA 1
ATOM 765 C C . ARG A 1 97 ? -15.779 3.257 2.020 1.00 81.69 97 ARG A C 1
ATOM 767 O O . ARG A 1 97 ? -16.940 3.647 1.980 1.00 81.69 97 ARG A O 1
ATOM 774 N N . LEU A 1 98 ? -15.328 2.459 2.985 1.00 72.81 98 LEU A N 1
ATOM 775 C CA . LEU A 1 98 ? -16.174 1.972 4.079 1.00 72.81 98 LEU A CA 1
ATOM 776 C C . LEU A 1 98 ? -15.396 2.008 5.388 1.00 72.81 98 LEU A C 1
ATOM 778 O O . LEU A 1 98 ? -14.290 1.475 5.440 1.00 72.81 98 LEU A O 1
ATOM 782 N N . THR A 1 99 ? -16.002 2.584 6.423 1.00 68.81 99 THR A N 1
ATOM 783 C CA . THR A 1 99 ? -15.548 2.528 7.815 1.00 68.81 99 THR A CA 1
ATOM 784 C C . THR A 1 99 ? -16.731 2.106 8.683 1.00 68.81 99 THR A C 1
ATOM 786 O O . THR A 1 99 ? -17.753 2.785 8.743 1.00 68.81 99 THR A O 1
ATOM 789 N N . PHE A 1 100 ? -16.629 0.949 9.328 1.00 74.88 100 PHE A N 1
ATOM 790 C CA . PHE A 1 100 ? -17.609 0.480 10.306 1.00 74.88 100 PHE A CA 1
ATOM 791 C C . PHE A 1 100 ? -16.898 0.273 11.630 1.00 74.88 100 PHE A C 1
ATOM 793 O O . PHE A 1 100 ? -15.838 -0.335 11.647 1.00 74.88 100 PHE A O 1
ATOM 800 N N . SER A 1 101 ? -17.471 0.749 12.729 1.00 71.75 101 SER A N 1
ATOM 801 C CA . SER A 1 101 ? -16.960 0.462 14.067 1.00 71.75 101 SER A CA 1
ATOM 802 C C . SER A 1 101 ? -18.109 -0.015 14.940 1.00 71.75 101 SER A C 1
ATOM 804 O O . SER A 1 101 ? -19.137 0.660 15.041 1.00 71.75 101 SER A O 1
ATOM 806 N N . LYS A 1 102 ? -17.966 -1.207 15.517 1.00 75.06 102 LYS A N 1
ATOM 807 C CA . LYS A 1 102 ? -18.923 -1.780 16.463 1.00 75.06 102 LYS A CA 1
ATOM 808 C C . LYS A 1 102 ? -18.153 -2.591 17.498 1.00 75.06 102 LYS A C 1
ATOM 810 O O . LYS A 1 102 ? -17.256 -3.341 17.141 1.00 75.06 102 LYS A O 1
ATOM 815 N N . ASP A 1 103 ? -18.510 -2.436 18.771 1.00 76.25 103 ASP A N 1
ATOM 816 C CA . ASP A 1 103 ? -17.934 -3.217 19.874 1.00 76.25 103 ASP A CA 1
ATOM 817 C C . ASP A 1 103 ? -16.388 -3.154 19.928 1.00 76.25 103 ASP A C 1
ATOM 819 O O . ASP A 1 103 ? -15.724 -4.160 20.136 1.00 76.25 103 ASP A O 1
ATOM 823 N N . GLN A 1 104 ? -15.818 -1.954 19.738 1.00 72.69 104 GLN A N 1
ATOM 824 C CA . GLN A 1 104 ? -14.368 -1.662 19.691 1.00 72.69 104 GLN A CA 1
ATOM 825 C C . GLN A 1 104 ? -13.600 -2.246 18.490 1.00 72.69 104 GLN A C 1
ATOM 827 O O . GLN A 1 104 ? -12.450 -1.859 18.279 1.00 72.69 104 GLN A O 1
ATOM 832 N N . GLU A 1 105 ? -14.233 -3.073 17.657 1.00 80.00 105 GLU A N 1
ATOM 833 C CA . GLU A 1 105 ? -13.690 -3.517 16.373 1.00 80.00 105 GLU A CA 1
ATOM 834 C C . GLU A 1 105 ? -14.065 -2.538 15.248 1.00 80.00 105 GLU A C 1
ATOM 836 O O . GLU A 1 105 ? -15.234 -2.196 15.048 1.00 80.00 105 GLU A O 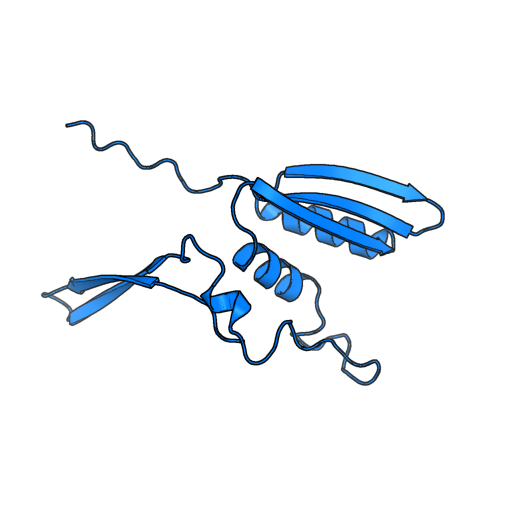1
ATOM 841 N N . GLY A 1 106 ? -13.064 -2.105 14.488 1.00 85.31 106 GLY A N 1
ATOM 842 C CA . GLY A 1 106 ? -13.182 -1.354 13.248 1.00 85.31 106 GLY A CA 1
ATOM 843 C C . GLY A 1 106 ? -13.009 -2.246 12.012 1.00 85.31 106 GLY A C 1
ATOM 844 O O . GLY A 1 106 ? -12.204 -3.176 11.992 1.00 85.31 106 GLY A O 1
ATOM 845 N N . ILE A 1 107 ? -13.735 -1.937 10.939 1.00 90.56 107 ILE A N 1
ATOM 846 C CA . ILE A 1 107 ? -13.549 -2.489 9.594 1.00 90.56 107 ILE A CA 1
ATOM 847 C C . ILE A 1 107 ? -13.385 -1.330 8.617 1.00 90.56 107 ILE A C 1
ATOM 849 O O . ILE A 1 107 ? -14.230 -0.437 8.556 1.00 90.56 107 ILE A O 1
ATOM 853 N N . LEU A 1 108 ? -12.328 -1.386 7.816 1.00 93.25 108 LEU A N 1
ATOM 854 C CA . LEU A 1 108 ? -11.970 -0.406 6.801 1.00 93.25 108 LEU A CA 1
ATOM 855 C C . LEU A 1 108 ? -11.859 -1.096 5.437 1.00 93.25 108 LEU A C 1
ATOM 857 O O . LEU A 1 108 ? -11.158 -2.097 5.311 1.00 93.25 108 LEU A O 1
ATOM 861 N N . CYS A 1 109 ? -12.489 -0.545 4.399 1.00 94.19 109 CYS A N 1
ATOM 862 C CA . CYS A 1 109 ? -12.223 -0.918 3.007 1.00 94.19 109 CYS A CA 1
ATOM 863 C C . CYS A 1 109 ? -11.626 0.273 2.259 1.00 94.19 109 CYS A C 1
ATOM 865 O O . CYS A 1 109 ? -12.223 1.353 2.235 1.00 94.19 109 CYS A O 1
ATOM 867 N N . ALA A 1 110 ? -10.493 0.057 1.597 1.00 95.12 110 ALA A N 1
ATOM 868 C CA . ALA A 1 110 ? -9.827 1.072 0.791 1.00 95.12 110 ALA A CA 1
ATOM 869 C C . ALA A 1 110 ? -9.451 0.537 -0.591 1.00 95.12 110 ALA A C 1
ATOM 871 O O . ALA A 1 110 ? -9.151 -0.646 -0.763 1.00 95.12 110 ALA A O 1
ATOM 872 N N . GLU A 1 111 ? -9.458 1.422 -1.577 1.00 94.50 111 GLU A N 1
ATOM 873 C CA . GLU A 1 111 ? -9.118 1.144 -2.964 1.00 94.50 111 GLU A CA 1
ATOM 874 C C . GLU A 1 111 ? -7.902 1.958 -3.393 1.00 94.50 111 GLU A C 1
ATOM 876 O O . GLU A 1 111 ? -7.803 3.159 -3.131 1.00 94.50 111 GLU A O 1
ATOM 881 N N . LYS A 1 112 ? -6.957 1.292 -4.058 1.00 92.62 112 LYS A N 1
ATOM 882 C CA . LYS A 1 112 ? -5.770 1.948 -4.591 1.00 92.62 112 LYS A CA 1
ATOM 883 C C . LYS A 1 112 ? -6.182 2.814 -5.776 1.00 92.62 112 LYS A C 1
ATOM 885 O O . LYS A 1 112 ? -6.700 2.306 -6.771 1.00 92.62 112 LYS A O 1
ATOM 890 N N . SER A 1 113 ? -5.918 4.110 -5.674 1.00 89.00 113 SER A N 1
ATOM 891 C CA . SER A 1 113 ? -6.162 5.054 -6.761 1.00 89.00 113 SER A CA 1
ATOM 892 C C . SER A 1 113 ? -5.151 4.883 -7.898 1.00 89.00 113 SER A C 1
ATOM 894 O O . SER A 1 113 ? -4.087 4.276 -7.742 1.00 89.00 113 SER A O 1
ATOM 896 N N . GLU A 1 114 ? -5.465 5.480 -9.044 1.00 79.06 114 GLU A N 1
ATOM 897 C CA . GLU A 1 114 ? -4.565 5.592 -10.198 1.00 79.06 114 GLU A CA 1
ATOM 898 C C . GLU A 1 114 ? -3.400 6.562 -9.974 1.00 79.06 114 GLU A C 1
ATOM 900 O O . GLU A 1 114 ? -2.686 6.841 -10.931 1.00 79.06 114 GLU A O 1
ATOM 905 N N . TRP A 1 115 ? -3.193 7.086 -8.752 1.00 59.94 115 TRP A N 1
ATOM 906 C CA . TRP A 1 115 ? -2.241 8.165 -8.485 1.00 59.94 115 TRP A CA 1
ATOM 907 C C . TRP A 1 115 ? -0.837 7.850 -9.026 1.00 59.94 115 TRP A C 1
ATOM 909 O O . TRP A 1 115 ? 0.011 7.191 -8.422 1.00 59.94 115 TRP A O 1
ATOM 919 N N . ARG A 1 116 ? -0.625 8.358 -10.230 1.00 55.69 116 ARG A N 1
ATOM 920 C CA . ARG A 1 116 ? 0.608 8.737 -10.883 1.00 55.69 116 ARG A CA 1
ATOM 921 C C . ARG A 1 116 ? 0.308 10.115 -11.462 1.00 55.69 116 ARG A C 1
ATOM 923 O O . ARG A 1 116 ? -0.827 10.336 -11.887 1.00 55.69 116 ARG A O 1
ATOM 930 N N . PRO A 1 117 ? 1.286 11.032 -11.505 1.00 54.09 117 PRO A N 1
ATOM 931 C CA . PRO A 1 117 ? 1.128 12.245 -12.290 1.00 54.09 117 PRO A CA 1
ATOM 932 C C . PRO A 1 117 ? 0.662 11.843 -13.688 1.00 54.09 117 PRO A C 1
ATOM 934 O O . PRO A 1 117 ? 1.265 10.943 -14.292 1.00 54.09 117 PRO A O 1
ATOM 937 N N . GLU A 1 118 ? -0.423 12.451 -14.171 1.00 53.09 118 GLU A N 1
ATOM 938 C CA . GLU A 1 118 ? -0.803 12.301 -15.569 1.00 53.09 118 GLU A CA 1
ATOM 939 C C . GLU A 1 118 ? 0.438 12.600 -16.399 1.00 53.09 118 GLU A C 1
ATOM 941 O O . GLU A 1 118 ? 1.193 13.537 -16.109 1.00 53.09 118 GLU A O 1
ATOM 946 N N . LYS A 1 119 ? 0.718 11.731 -17.374 1.00 50.97 119 LYS A N 1
ATOM 947 C CA . LYS A 1 119 ? 1.823 11.988 -18.289 1.00 50.97 119 LYS A CA 1
ATOM 948 C C . LYS A 1 119 ? 1.571 13.380 -18.850 1.00 50.97 119 LYS A C 1
ATOM 950 O O . LYS A 1 119 ? 0.495 13.601 -19.399 1.00 50.97 119 LYS A O 1
ATOM 955 N N . LEU A 1 120 ? 2.543 14.282 -18.704 1.00 51.09 120 LEU A N 1
ATOM 956 C CA . LEU A 1 120 ? 2.605 15.470 -19.542 1.00 51.09 120 LEU A CA 1
ATOM 957 C C . LEU A 1 120 ? 2.484 14.930 -20.963 1.00 51.09 120 LEU A C 1
ATOM 959 O O . LEU A 1 120 ? 3.366 14.209 -21.430 1.00 51.09 120 LEU A O 1
ATOM 963 N N . THR A 1 121 ? 1.323 15.121 -21.577 1.00 48.62 121 THR A N 1
ATOM 964 C CA . THR A 1 121 ? 1.149 14.809 -22.981 1.00 48.62 121 THR A CA 1
ATOM 965 C C . THR A 1 121 ? 2.172 15.683 -23.677 1.00 48.62 121 THR A C 1
ATOM 967 O O . THR A 1 121 ? 2.075 16.907 -23.585 1.00 48.62 121 THR A O 1
ATOM 970 N N . ASP A 1 122 ? 3.188 15.067 -24.279 1.00 54.50 122 ASP A N 1
ATOM 971 C CA . ASP A 1 122 ? 4.067 15.754 -25.211 1.00 54.50 122 ASP A CA 1
ATOM 972 C C . ASP A 1 122 ? 3.155 16.261 -26.330 1.00 54.50 122 ASP A C 1
ATOM 974 O O . ASP A 1 122 ? 2.763 15.512 -27.226 1.00 54.50 122 ASP A O 1
ATOM 978 N N . SER A 1 123 ? 2.708 17.510 -26.193 1.00 44.84 123 SER A N 1
ATOM 979 C CA . SER A 1 123 ? 2.054 18.248 -27.257 1.00 44.84 123 SER A CA 1
ATOM 980 C C . SER A 1 123 ? 3.072 18.329 -28.386 1.00 44.84 123 SER A C 1
ATOM 982 O O . SER A 1 123 ? 4.080 19.028 -28.264 1.00 44.84 123 SER A O 1
ATOM 984 N N . ALA A 1 124 ? 2.831 17.503 -29.403 1.00 44.00 124 ALA A N 1
ATOM 985 C CA . ALA A 1 124 ? 3.555 17.470 -30.664 1.00 44.00 124 ALA A CA 1
ATOM 986 C C . ALA A 1 124 ? 3.491 18.820 -31.391 1.00 44.00 124 ALA A C 1
ATOM 988 O O . ALA A 1 124 ? 2.462 19.522 -31.246 1.00 44.00 124 ALA A O 1
#

Radius of gyration: 18.56 Å; chains: 1; bounding box: 49×37×53 Å

Sequence (124 aa):
MSMCWDLVAVKKDKLNSVAAAFYRKPISNECYDNRKRHGPPMCKDEDDPNAAWCKILPLIAEVDRIVRPGGKIIVRDDSVTTSEVESLLKSLHWEVRLTFSKDQEGILCAEKSEWRPEKLTDSA

Organism: Ensete ventricosum (NCBI:txid4639)

InterPro domains:
  IPR004159 Putative S-adenosyl-L-methionine-dependent methyltransferase [PF03141] (54-112)
  IPR004159 Putative S-adenosyl-L-methionine-dependent methyltransferase [PTHR10108] (54-116)

Secondary structure (DSSP, 8-state):
-PPP-EEEEEEE-TTT--EEEEEE--SSSHHHHT-SS-SPPPPPTTS-TTSTTSSHHHHHHHHHHHPPTT-EEEEEEEHHHHHHHHHHHHHTT-EEEEEEEETTEEEEEEE----SPPP-----